Protein AF-A0A497GVW2-F1 (afdb_monomer)

pLDDT: mean 81.11, std 7.53, range [48.97, 92.0]

Sequence (155 aa):
MEIVVDGSKLSQGELIFRETLRFSAQGFREVCSSSASSPEEFLGKFRSCLLERWDDYGAEAGGWTISLTLAEEGPSYTLQVLCDVRGSGVVLGIGPSPTVSLEWLLGPLGFDLYAFEAEGKEKLRWEGELQGVPMTIVLVFPWPLSHCHYHIWPR

Foldseek 3Di:
DEKEWACPPLLVQKIKIKDKDKFALVRVCVQDVVQHPDPVSSVVVVVVVLQVLLVVQQKDKDPWDWDWDADPPHGMIMIMIIIMIHGC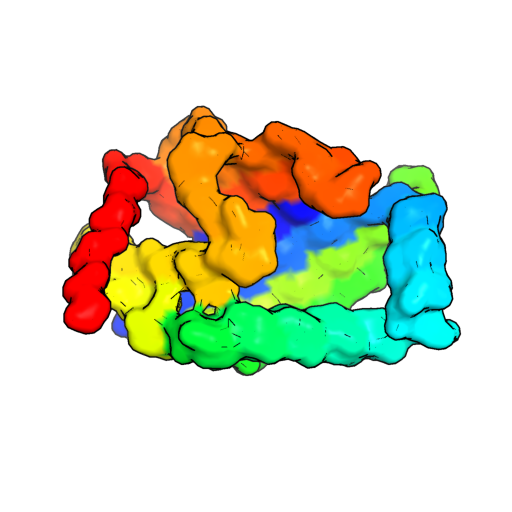SAWVDHDPDTDGHCCSPCVSQVDDQVQWDDPPFFKTWHWDDRPNRTDIYIYGHPDGDPDDDDDDDDD

Structure (mmCIF, N/CA/C/O backbone):
data_AF-A0A497GVW2-F1
#
_entry.id   AF-A0A497GVW2-F1
#
loop_
_atom_site.group_PDB
_atom_site.id
_atom_site.type_symbol
_atom_site.label_atom_id
_atom_site.label_alt_id
_atom_site.label_comp_id
_atom_site.label_asym_id
_atom_site.label_entity_id
_atom_site.label_seq_id
_atom_site.pdbx_PDB_ins_code
_atom_site.Cartn_x
_atom_site.Cartn_y
_atom_site.Cartn_z
_atom_site.occupancy
_atom_site.B_iso_or_equiv
_atom_site.auth_seq_id
_atom_site.auth_comp_id
_atom_site.auth_asym_id
_atom_site.auth_atom_id
_atom_site.pdbx_PDB_model_num
ATOM 1 N N . MET A 1 1 ? -8.034 2.289 2.209 1.00 73.31 1 MET A N 1
ATOM 2 C CA . MET A 1 1 ? -6.565 2.294 2.273 1.00 73.31 1 MET A CA 1
ATOM 3 C C . MET A 1 1 ? -6.033 3.039 1.064 1.00 73.31 1 MET A C 1
ATOM 5 O O . MET A 1 1 ? -6.399 2.725 -0.058 1.00 73.31 1 MET A O 1
ATOM 9 N N . GLU A 1 2 ? -5.211 4.051 1.282 1.00 78.62 2 GLU A N 1
ATOM 10 C CA . GLU A 1 2 ? -4.433 4.707 0.233 1.00 78.62 2 GLU A CA 1
ATOM 11 C C . GLU A 1 2 ? -2.958 4.473 0.543 1.00 78.62 2 GLU A C 1
ATOM 13 O O . GLU A 1 2 ? -2.501 4.760 1.644 1.00 78.62 2 GLU A O 1
ATOM 18 N N . ILE A 1 3 ? -2.233 3.912 -0.410 1.00 79.06 3 ILE A N 1
ATOM 19 C CA . ILE A 1 3 ? -0.816 3.603 -0.323 1.00 79.06 3 ILE A CA 1
ATOM 20 C C . ILE A 1 3 ? -0.105 4.476 -1.341 1.00 79.06 3 ILE A C 1
ATOM 22 O O . ILE A 1 3 ? -0.348 4.395 -2.542 1.00 79.06 3 ILE A O 1
ATOM 26 N N . VAL A 1 4 ? 0.787 5.315 -0.853 1.00 78.81 4 VAL A N 1
ATOM 27 C CA . VAL A 1 4 ? 1.633 6.182 -1.651 1.00 78.81 4 VAL A CA 1
ATOM 28 C C . VAL A 1 4 ? 3.057 5.665 -1.552 1.00 78.81 4 VAL A C 1
ATOM 30 O O . VAL A 1 4 ? 3.662 5.623 -0.483 1.00 78.81 4 VAL A O 1
ATOM 33 N N . VAL A 1 5 ? 3.592 5.274 -2.695 1.00 76.00 5 VAL A N 1
ATOM 34 C CA . VAL A 1 5 ? 4.987 4.907 -2.863 1.00 76.00 5 VAL A CA 1
ATOM 35 C C . VAL A 1 5 ? 5.745 6.157 -3.295 1.00 76.00 5 VAL A C 1
ATOM 37 O O . VAL A 1 5 ? 5.419 6.761 -4.312 1.00 76.00 5 VAL A O 1
ATOM 40 N N . ASP A 1 6 ? 6.760 6.544 -2.532 1.00 74.25 6 ASP A N 1
ATOM 41 C CA . ASP A 1 6 ? 7.697 7.613 -2.861 1.00 74.25 6 ASP A CA 1
ATOM 42 C C . ASP A 1 6 ? 9.051 6.996 -3.240 1.00 74.25 6 ASP A C 1
ATOM 44 O O . ASP A 1 6 ? 9.749 6.384 -2.433 1.00 74.25 6 ASP A O 1
ATOM 48 N N . GLY A 1 7 ? 9.421 7.125 -4.512 1.00 67.81 7 GLY A N 1
ATOM 49 C CA . GLY A 1 7 ? 10.656 6.552 -5.041 1.00 67.81 7 GLY A CA 1
ATOM 50 C C . GLY A 1 7 ? 11.806 7.540 -5.199 1.00 67.81 7 GLY A C 1
ATOM 51 O O . GLY A 1 7 ? 12.734 7.267 -5.959 1.00 67.81 7 GLY A O 1
ATOM 52 N N . SER A 1 8 ? 11.801 8.657 -4.470 1.00 70.19 8 SER A N 1
ATOM 53 C CA . SER A 1 8 ? 12.948 9.579 -4.391 1.00 70.19 8 SER A CA 1
ATOM 54 C C . SER A 1 8 ? 14.260 8.909 -3.941 1.00 70.19 8 SER A C 1
ATOM 56 O O . SER A 1 8 ? 15.339 9.416 -4.252 1.00 70.19 8 SER A O 1
ATOM 58 N N . LYS A 1 9 ? 14.191 7.745 -3.278 1.00 73.25 9 LYS A N 1
ATOM 59 C CA . LYS A 1 9 ? 15.349 6.956 -2.817 1.00 73.25 9 LYS A CA 1
ATOM 60 C C . LYS A 1 9 ? 15.711 5.739 -3.681 1.00 73.25 9 LYS A C 1
ATOM 62 O O . LYS A 1 9 ? 16.649 5.012 -3.355 1.00 73.25 9 LYS A O 1
ATOM 67 N N . LEU A 1 10 ? 15.047 5.531 -4.820 1.00 73.12 10 LEU A N 1
ATOM 68 C CA . LEU A 1 10 ? 15.252 4.326 -5.639 1.00 73.12 10 LEU A CA 1
ATOM 69 C C . LEU A 1 10 ? 16.689 4.128 -6.132 1.00 73.12 10 LEU A C 1
ATOM 71 O O . LEU A 1 10 ? 17.126 2.995 -6.318 1.00 73.12 10 LEU A O 1
ATOM 75 N N . SER A 1 11 ? 17.441 5.213 -6.326 1.00 66.94 11 SER A N 1
ATOM 76 C CA . SER A 1 11 ? 18.858 5.155 -6.710 1.00 66.94 11 SER A CA 1
ATOM 77 C C . SER A 1 11 ? 19.750 4.496 -5.652 1.00 66.94 11 SER A C 1
ATOM 79 O O . SER A 1 11 ? 20.864 4.084 -5.969 1.00 66.94 11 SER A O 1
ATOM 81 N N . GLN A 1 12 ? 19.257 4.376 -4.418 1.00 71.19 12 GLN A N 1
ATOM 82 C CA . GLN A 1 12 ? 19.924 3.744 -3.282 1.00 71.19 12 GLN A CA 1
ATOM 83 C C . GLN A 1 12 ? 19.371 2.339 -2.985 1.00 71.19 12 GLN A C 1
ATOM 85 O O . GLN A 1 12 ? 19.812 1.706 -2.032 1.00 71.19 12 GLN A O 1
ATOM 90 N N . GLY A 1 13 ? 18.430 1.833 -3.796 1.00 75.31 13 GLY A N 1
ATOM 91 C CA . GLY A 1 13 ? 17.751 0.558 -3.535 1.00 75.31 13 GLY A CA 1
ATOM 92 C C . GLY A 1 13 ? 16.731 0.630 -2.395 1.00 75.31 13 GLY A C 1
ATOM 93 O O . GLY A 1 13 ? 16.349 -0.401 -1.846 1.00 75.31 13 GLY A O 1
ATOM 94 N N . GLU A 1 14 ? 16.296 1.839 -2.040 1.00 80.94 14 GLU A N 1
ATOM 95 C CA . GLU A 1 14 ? 15.330 2.099 -0.976 1.00 80.94 14 GLU A CA 1
ATOM 96 C C . GLU A 1 14 ? 14.062 2.751 -1.537 1.00 80.94 14 GLU A C 1
ATOM 98 O O . GLU A 1 14 ? 14.071 3.410 -2.582 1.00 80.94 14 GLU A O 1
ATOM 103 N N . LEU A 1 15 ? 12.961 2.586 -0.810 1.00 85.31 15 LEU A N 1
ATOM 104 C CA . LEU A 1 15 ? 11.655 3.137 -1.133 1.00 85.31 15 LEU A CA 1
ATOM 105 C C . LEU A 1 15 ? 11.081 3.820 0.103 1.00 85.31 15 LEU A C 1
ATOM 107 O O . LEU A 1 15 ? 11.120 3.260 1.195 1.00 85.31 15 LEU A O 1
ATOM 111 N N . ILE A 1 16 ? 10.524 5.015 -0.054 1.00 85.12 16 ILE A N 1
ATOM 112 C CA . ILE A 1 16 ? 9.731 5.628 1.006 1.00 85.12 16 ILE A CA 1
ATOM 113 C C . ILE A 1 16 ? 8.301 5.122 0.828 1.00 85.12 16 ILE A C 1
ATOM 115 O O . ILE A 1 16 ? 7.650 5.371 -0.184 1.00 85.12 16 ILE A O 1
ATOM 119 N N . PHE A 1 17 ? 7.806 4.382 1.808 1.00 85.88 17 PHE A N 1
ATOM 120 C CA . PHE A 1 17 ? 6.442 3.878 1.832 1.00 85.88 17 PHE A CA 1
ATOM 121 C C . PHE A 1 17 ? 5.582 4.775 2.707 1.00 85.88 17 PHE A C 1
ATOM 123 O O . PHE A 1 17 ? 5.935 5.074 3.850 1.00 85.88 17 PHE A O 1
ATOM 130 N N . ARG A 1 18 ? 4.423 5.174 2.190 1.00 86.44 18 ARG A N 1
ATOM 131 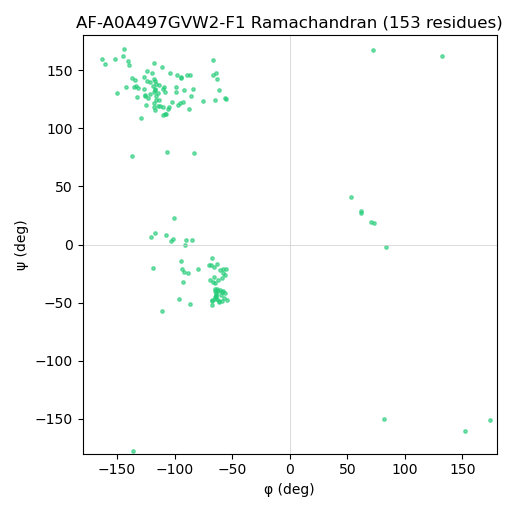C CA . ARG A 1 18 ? 3.394 5.868 2.951 1.00 86.44 18 ARG A CA 1
ATOM 132 C C . ARG A 1 18 ? 2.074 5.131 2.810 1.00 86.44 18 ARG A C 1
ATOM 134 O O . ARG A 1 18 ? 1.588 4.929 1.709 1.00 86.44 18 ARG A O 1
ATOM 141 N N . GLU A 1 19 ? 1.437 4.819 3.922 1.00 85.88 19 GLU A N 1
ATOM 142 C CA . GLU A 1 19 ? 0.095 4.246 3.953 1.00 85.88 19 GLU A CA 1
ATOM 143 C C . GLU A 1 19 ? -0.825 5.153 4.754 1.00 85.88 19 GLU A C 1
ATOM 145 O O . GLU A 1 19 ? -0.445 5.737 5.766 1.00 85.88 19 GLU A O 1
ATOM 150 N N . THR A 1 20 ? -2.046 5.304 4.265 1.00 84.94 20 THR A N 1
ATOM 151 C CA . THR A 1 20 ? -3.118 6.061 4.892 1.00 84.94 20 THR A CA 1
ATOM 152 C C . THR A 1 20 ? -4.358 5.177 4.959 1.00 84.94 20 THR A C 1
ATOM 154 O O . THR A 1 20 ? -5.013 4.884 3.953 1.00 84.94 20 THR A O 1
ATOM 157 N N . LEU A 1 21 ? -4.708 4.749 6.168 1.00 82.31 21 LEU A N 1
ATOM 158 C CA . LEU A 1 21 ? -5.953 4.047 6.457 1.00 82.31 21 LEU A CA 1
ATOM 159 C C . LEU A 1 21 ? -6.962 5.029 7.032 1.00 82.31 21 LEU A C 1
ATOM 161 O O . LEU A 1 21 ? -6.636 5.826 7.907 1.00 82.31 21 LEU A O 1
ATOM 165 N N . ARG A 1 22 ? -8.200 4.957 6.547 1.00 83.81 22 ARG A N 1
ATOM 166 C CA . ARG A 1 22 ? -9.315 5.760 7.048 1.00 83.81 22 ARG A CA 1
ATOM 167 C C . ARG A 1 22 ? -10.378 4.831 7.603 1.00 83.81 22 ARG A C 1
ATOM 169 O O . ARG A 1 22 ? -10.772 3.881 6.931 1.00 83.81 22 ARG A O 1
ATOM 176 N N . PHE A 1 23 ? -10.843 5.137 8.803 1.00 79.56 23 PHE A N 1
ATOM 177 C CA . PHE A 1 23 ? -11.846 4.369 9.527 1.00 79.56 23 PHE A CA 1
ATOM 178 C C . PHE A 1 23 ? -12.992 5.285 9.945 1.00 79.56 23 PHE A C 1
ATOM 180 O O . PHE A 1 23 ? -12.764 6.420 10.362 1.00 79.56 23 PHE A O 1
ATOM 187 N N . SER A 1 24 ? -14.224 4.780 9.933 1.00 82.50 24 SER A N 1
ATOM 188 C CA . SER A 1 24 ? -15.279 5.386 10.751 1.00 82.50 24 SER A CA 1
ATOM 189 C C . SER A 1 24 ? -14.956 5.176 12.236 1.00 82.50 24 SER A C 1
ATOM 191 O O . SER A 1 24 ? -14.220 4.255 12.588 1.00 82.50 24 SER A O 1
ATOM 193 N N . ALA A 1 25 ? -15.517 5.974 13.144 1.00 78.31 25 ALA A N 1
ATOM 194 C CA . ALA A 1 25 ? -15.296 5.760 14.577 1.00 78.31 25 ALA A CA 1
ATOM 195 C C . ALA A 1 25 ? -15.817 4.412 15.066 1.00 78.31 25 ALA A C 1
ATOM 197 O O . ALA A 1 25 ? -15.261 3.850 16.004 1.00 78.31 25 ALA A O 1
ATOM 198 N N . GLN A 1 26 ? -16.873 3.887 14.445 1.00 78.19 26 GLN A N 1
ATOM 199 C CA . GLN A 1 26 ? -17.332 2.536 14.730 1.00 78.19 26 GLN A CA 1
ATOM 200 C C . GLN A 1 26 ? -16.304 1.502 14.260 1.00 78.19 26 GLN A C 1
ATOM 202 O O . GLN A 1 26 ? -15.854 0.711 15.083 1.00 78.19 26 GLN A O 1
ATOM 207 N N . GLY A 1 27 ? -15.864 1.575 13.000 1.00 77.50 27 GLY A N 1
ATOM 208 C CA . GLY A 1 27 ? -14.877 0.640 12.457 1.00 77.50 27 GLY A CA 1
ATOM 209 C C . GLY A 1 27 ? -13.546 0.694 13.209 1.00 77.50 27 GLY A C 1
ATOM 210 O O . GLY A 1 27 ? -12.968 -0.341 13.517 1.00 77.50 27 GLY A O 1
ATOM 211 N N . PHE A 1 28 ? -13.098 1.888 13.609 1.00 77.94 28 PHE A N 1
ATOM 212 C CA . PHE A 1 28 ? -11.905 2.041 14.440 1.00 77.94 28 PHE A CA 1
ATOM 213 C C . PHE A 1 28 ? -12.084 1.399 15.820 1.00 77.94 28 PHE A C 1
ATOM 215 O O . PHE A 1 28 ? -11.201 0.684 16.274 1.00 77.94 28 PHE A O 1
ATOM 222 N N . ARG A 1 29 ? -13.231 1.595 16.488 1.00 74.12 29 ARG A N 1
ATOM 223 C CA . ARG A 1 29 ? -13.499 0.960 17.791 1.00 74.12 29 ARG A CA 1
ATOM 224 C C . ARG A 1 29 ? -13.584 -0.557 17.700 1.00 74.12 29 ARG A C 1
ATOM 226 O O . ARG A 1 29 ? -13.114 -1.223 18.613 1.00 74.12 29 ARG A O 1
ATOM 233 N N . GLU A 1 30 ? -14.170 -1.106 16.645 1.00 76.19 30 GLU A N 1
ATOM 234 C CA . GLU A 1 30 ? -14.251 -2.556 16.424 1.00 76.19 30 GLU A CA 1
ATOM 235 C C . GLU A 1 30 ? -12.855 -3.152 16.207 1.00 76.19 30 GLU A C 1
ATOM 237 O O . GLU A 1 30 ? -12.482 -4.129 16.860 1.00 76.19 30 GLU A O 1
ATOM 242 N N . VAL A 1 31 ? -12.035 -2.498 15.380 1.00 71.12 31 VAL A N 1
ATOM 243 C CA . VAL A 1 31 ? -10.641 -2.893 15.153 1.00 71.12 31 VAL A CA 1
ATOM 244 C C . VAL A 1 31 ? -9.814 -2.746 16.431 1.00 71.12 31 VAL A C 1
ATOM 246 O O . VAL A 1 31 ? -9.118 -3.682 16.808 1.00 71.12 31 VAL A O 1
ATOM 249 N N . CYS A 1 32 ? -9.907 -1.627 17.152 1.00 67.62 32 CYS A N 1
ATOM 250 C CA . CYS A 1 32 ? -9.150 -1.424 18.387 1.00 67.62 32 CYS A CA 1
ATOM 251 C C . CYS A 1 32 ? -9.600 -2.356 19.509 1.00 67.62 32 CYS A C 1
ATOM 253 O O . CYS A 1 32 ? -8.754 -3.003 20.103 1.00 67.62 32 CYS A O 1
ATOM 255 N N . SER A 1 33 ? -10.899 -2.480 19.790 1.00 66.56 33 SER A N 1
ATOM 256 C CA . SER A 1 33 ? -11.391 -3.308 20.906 1.00 66.56 33 SER A CA 1
ATOM 257 C C . SER A 1 33 ? -11.127 -4.803 20.723 1.00 66.56 33 SER A C 1
ATOM 259 O O . SER A 1 33 ? -10.961 -5.516 21.709 1.00 66.56 33 SER A O 1
ATOM 261 N N . SER A 1 34 ? -11.049 -5.278 19.477 1.00 68.25 34 SER A N 1
ATOM 262 C CA . SER A 1 34 ? -10.678 -6.662 19.172 1.00 68.25 34 SER A CA 1
ATOM 263 C C . SER A 1 34 ? -9.170 -6.915 19.239 1.00 68.25 34 SER A C 1
ATOM 265 O O . SER A 1 34 ? -8.756 -8.062 19.403 1.00 68.25 34 SER A O 1
ATOM 267 N N . SER A 1 35 ? -8.343 -5.869 19.134 1.00 64.50 35 SER A N 1
ATOM 268 C CA . SER A 1 35 ? -6.894 -6.013 18.974 1.00 64.50 35 SER A CA 1
ATOM 269 C C . SER A 1 35 ? -6.055 -5.400 20.095 1.00 64.50 35 SER A C 1
ATOM 271 O O . SER A 1 35 ? -4.913 -5.823 20.248 1.00 64.50 35 SER A O 1
ATOM 273 N N . ALA A 1 36 ? -6.556 -4.464 20.908 1.00 73.25 36 ALA A N 1
ATOM 274 C CA . ALA A 1 36 ? -5.766 -3.720 21.895 1.00 73.25 36 ALA A CA 1
ATOM 275 C C . ALA A 1 36 ? -6.606 -3.015 22.982 1.00 73.25 36 ALA A C 1
ATOM 277 O O . ALA A 1 36 ? -7.782 -2.709 22.798 1.00 73.25 36 ALA A O 1
ATOM 278 N N . SER A 1 37 ? -5.967 -2.691 24.111 1.00 75.19 37 SER A N 1
ATOM 279 C CA . SER A 1 37 ? -6.569 -1.939 25.224 1.00 75.19 37 SER A CA 1
ATOM 280 C C . SER A 1 37 ? -6.301 -0.429 25.149 1.00 75.19 37 SER A C 1
ATOM 282 O O . SER A 1 37 ? -6.950 0.342 25.856 1.00 75.19 37 SER A O 1
ATOM 284 N N . SER A 1 38 ? -5.358 0.011 24.306 1.00 77.88 38 SER A N 1
ATOM 285 C CA . SER A 1 38 ? -5.057 1.427 24.055 1.00 77.88 38 SER A CA 1
ATOM 286 C C . SER A 1 38 ? -4.657 1.684 22.592 1.00 77.88 38 SER A C 1
ATOM 288 O O . SER A 1 38 ? -4.268 0.745 21.889 1.00 77.88 38 SER A O 1
ATOM 290 N N . PRO A 1 39 ? -4.712 2.944 22.115 1.00 75.25 39 PRO A N 1
ATOM 291 C CA . PRO A 1 39 ? -4.191 3.313 20.800 1.00 75.25 39 PRO A CA 1
ATOM 292 C C . PRO A 1 39 ? -2.712 2.953 20.617 1.00 75.25 39 PRO A C 1
ATOM 294 O O . PRO A 1 39 ? -2.345 2.432 19.573 1.00 75.25 39 PRO A O 1
ATOM 297 N N . GLU A 1 40 ? -1.857 3.164 21.618 1.00 81.12 40 GLU A N 1
ATOM 298 C CA . GLU A 1 40 ? -0.423 2.846 21.538 1.00 81.12 40 GLU A CA 1
ATOM 299 C C . GLU A 1 40 ? -0.182 1.342 21.377 1.00 81.12 40 GLU A C 1
ATOM 301 O O . GLU A 1 40 ? 0.646 0.927 20.564 1.00 81.12 40 GLU A O 1
ATOM 306 N N . GLU A 1 41 ? -0.931 0.518 22.115 1.00 83.38 41 GLU A N 1
ATOM 307 C CA . GLU A 1 41 ? -0.874 -0.937 21.981 1.00 83.38 41 GLU A CA 1
ATOM 308 C C . GLU A 1 41 ? -1.366 -1.382 20.594 1.00 83.38 41 GLU A C 1
ATOM 310 O O . GLU A 1 41 ? -0.746 -2.246 19.969 1.00 83.38 41 GLU A O 1
ATOM 315 N N . PHE A 1 42 ? -2.426 -0.751 20.075 1.00 83.25 42 PHE A N 1
ATOM 316 C CA . PHE A 1 42 ? -2.905 -0.978 18.712 1.00 83.25 42 PHE A CA 1
ATOM 317 C C . PHE A 1 42 ? -1.820 -0.658 17.675 1.00 83.25 42 PHE A C 1
ATOM 319 O O . PHE A 1 42 ? -1.537 -1.492 16.817 1.00 83.25 42 PHE A O 1
ATOM 326 N N . LEU A 1 43 ? -1.163 0.504 17.777 1.00 83.88 43 LEU A N 1
ATOM 327 C CA . LEU A 1 43 ? -0.088 0.899 16.859 1.00 83.88 43 LEU A CA 1
ATOM 328 C C . LEU A 1 43 ? 1.108 -0.062 16.926 1.00 83.88 43 LEU A C 1
ATOM 330 O O . LEU A 1 43 ? 1.678 -0.412 15.892 1.00 83.88 43 LEU A O 1
ATOM 334 N N . GLY A 1 44 ? 1.469 -0.516 18.130 1.00 84.44 44 GLY A N 1
ATOM 335 C CA . GLY A 1 44 ? 2.523 -1.509 18.331 1.00 84.44 44 GLY A CA 1
ATOM 336 C C . GLY A 1 44 ? 2.203 -2.838 17.647 1.00 84.44 44 GLY A C 1
ATOM 337 O O . GLY A 1 44 ? 3.015 -3.340 16.872 1.00 84.44 44 GLY A O 1
ATOM 338 N N . LYS A 1 45 ? 0.995 -3.373 17.866 1.00 84.50 45 LYS A N 1
ATOM 339 C CA . LYS A 1 45 ? 0.529 -4.617 17.230 1.00 84.50 45 LYS A CA 1
ATOM 340 C C . LYS A 1 45 ? 0.415 -4.487 15.718 1.00 84.50 45 LYS A C 1
ATOM 342 O O . LYS A 1 45 ? 0.866 -5.378 15.004 1.00 84.50 45 LYS A O 1
ATOM 347 N N . PHE A 1 46 ? -0.126 -3.372 15.232 1.00 84.00 46 PHE A N 1
ATOM 348 C CA . PHE A 1 46 ? -0.223 -3.073 13.806 1.00 84.00 46 PHE A CA 1
ATOM 349 C C . PHE A 1 46 ? 1.159 -3.098 13.138 1.00 84.00 46 PHE A C 1
ATOM 351 O O . PHE A 1 46 ? 1.341 -3.756 12.113 1.00 84.00 46 PHE A O 1
ATOM 358 N N . ARG A 1 47 ? 2.156 -2.457 13.763 1.00 86.25 47 ARG A N 1
ATOM 359 C CA . ARG A 1 47 ? 3.545 -2.483 13.292 1.00 86.25 47 ARG A CA 1
ATOM 360 C C . ARG A 1 47 ? 4.121 -3.900 13.280 1.00 86.25 47 ARG A C 1
ATOM 362 O O . ARG A 1 47 ? 4.706 -4.284 12.273 1.00 86.25 47 ARG A O 1
ATOM 369 N N . SER A 1 48 ? 3.968 -4.666 14.361 1.00 86.50 48 SER A N 1
ATOM 370 C CA . SER A 1 48 ? 4.472 -6.047 14.412 1.00 86.50 48 SER A CA 1
ATOM 371 C C . SER A 1 48 ? 3.841 -6.919 13.327 1.00 86.50 48 SER A C 1
ATOM 373 O O . SER A 1 48 ? 4.561 -7.607 12.615 1.00 86.50 48 SER A O 1
ATOM 375 N N . CYS A 1 49 ? 2.527 -6.802 13.111 1.00 83.75 49 CYS A N 1
ATOM 376 C CA . CYS A 1 49 ? 1.827 -7.540 12.058 1.00 83.75 49 CYS A CA 1
ATOM 377 C C . CYS A 1 49 ? 2.282 -7.138 10.646 1.00 83.75 49 CYS A C 1
ATOM 379 O O . CYS A 1 49 ? 2.234 -7.954 9.732 1.00 83.75 49 CYS A O 1
ATOM 381 N N . LEU A 1 50 ? 2.661 -5.875 10.410 1.00 82.56 50 LEU A N 1
ATOM 382 C CA . LEU A 1 50 ? 3.262 -5.470 9.132 1.00 82.56 50 LEU A CA 1
ATOM 383 C C . LEU A 1 50 ? 4.641 -6.105 8.942 1.00 82.56 50 LEU A C 1
ATOM 385 O O . LEU A 1 50 ? 4.895 -6.674 7.889 1.00 82.56 50 LEU A O 1
ATOM 389 N N . LEU A 1 51 ? 5.499 -6.043 9.963 1.00 85.50 51 LEU A N 1
ATOM 390 C CA . LEU A 1 51 ? 6.856 -6.589 9.895 1.00 85.50 51 LEU A CA 1
ATOM 391 C C . LEU A 1 51 ? 6.861 -8.105 9.684 1.00 85.50 51 LEU A C 1
ATOM 393 O O . LEU A 1 51 ? 7.560 -8.578 8.797 1.00 85.50 51 LEU A O 1
ATOM 397 N N . GLU A 1 52 ? 6.048 -8.848 10.438 1.00 85.50 52 GLU A N 1
ATOM 398 C CA . GLU A 1 52 ? 5.911 -10.302 10.270 1.00 85.50 52 GLU A CA 1
ATOM 399 C C . GLU A 1 52 ? 5.469 -10.669 8.847 1.00 85.50 52 GLU A C 1
ATOM 401 O O . GLU A 1 52 ? 5.995 -11.607 8.262 1.00 85.50 52 GLU A O 1
ATOM 406 N N . ARG A 1 53 ? 4.551 -9.893 8.253 1.00 83.31 53 ARG A N 1
ATOM 407 C CA . ARG A 1 53 ? 4.085 -10.117 6.875 1.00 83.31 53 ARG A CA 1
ATOM 408 C C . ARG A 1 53 ? 5.141 -9.813 5.812 1.00 83.31 53 ARG A C 1
ATOM 410 O O . ARG A 1 53 ? 5.077 -10.384 4.729 1.00 83.31 53 ARG A O 1
ATOM 417 N N . TRP A 1 54 ? 6.043 -8.871 6.073 1.00 87.56 54 TRP A N 1
ATOM 418 C CA . TRP A 1 54 ? 7.048 -8.411 5.108 1.00 87.56 54 TRP A CA 1
ATOM 419 C C . TRP A 1 54 ? 8.336 -9.243 5.145 1.00 87.56 54 TRP A C 1
ATOM 421 O O . TRP A 1 54 ? 9.024 -9.331 4.125 1.00 87.56 54 TRP A O 1
ATOM 431 N N . ASP A 1 55 ? 8.626 -9.892 6.277 1.00 85.06 55 ASP A N 1
ATOM 432 C CA . ASP A 1 55 ? 9.810 -10.739 6.473 1.00 85.06 55 ASP A CA 1
ATOM 433 C C . ASP A 1 55 ? 9.863 -11.899 5.464 1.00 85.06 55 ASP A C 1
ATOM 435 O O . ASP A 1 55 ? 10.898 -12.133 4.838 1.00 85.06 55 ASP A O 1
ATOM 439 N N . ASP A 1 56 ? 8.711 -12.522 5.185 1.00 84.25 56 ASP A N 1
ATOM 440 C CA . ASP A 1 56 ? 8.564 -13.604 4.196 1.00 84.25 56 ASP A CA 1
ATOM 441 C C . ASP A 1 56 ? 8.996 -13.203 2.771 1.00 84.25 56 ASP A C 1
ATOM 443 O O . ASP A 1 56 ? 9.327 -14.058 1.947 1.00 84.25 56 ASP A O 1
ATOM 447 N N . TYR A 1 57 ? 9.026 -11.900 2.477 1.00 82.12 57 TYR A N 1
ATOM 448 C CA . TYR A 1 57 ? 9.397 -11.345 1.173 1.00 82.12 57 TYR A CA 1
ATOM 449 C C . TYR A 1 57 ? 10.770 -10.660 1.185 1.00 82.12 57 TYR A C 1
ATOM 451 O O . TYR A 1 57 ? 11.149 -10.001 0.211 1.00 82.12 57 TYR A O 1
ATOM 459 N N . GLY A 1 58 ? 11.529 -10.792 2.280 1.00 85.00 58 GLY A N 1
ATOM 460 C CA . GLY A 1 58 ? 12.835 -10.152 2.444 1.00 85.00 58 GLY A CA 1
ATOM 461 C C . GLY A 1 58 ? 12.761 -8.624 2.407 1.00 85.00 58 GLY A C 1
ATOM 462 O O . GLY A 1 58 ? 13.708 -7.977 1.948 1.00 85.00 58 GLY A O 1
ATOM 463 N N . ALA A 1 59 ? 11.625 -8.054 2.820 1.00 88.75 59 ALA A N 1
ATOM 464 C CA . ALA A 1 59 ? 11.425 -6.620 2.940 1.00 88.75 59 ALA A CA 1
ATOM 465 C C . ALA A 1 59 ? 11.660 -6.185 4.391 1.00 88.75 59 ALA A C 1
ATOM 467 O O . ALA A 1 59 ? 10.982 -6.612 5.322 1.00 88.75 59 ALA A O 1
ATOM 468 N N . GLU A 1 60 ? 12.624 -5.293 4.579 1.00 89.88 60 GLU A N 1
ATOM 469 C CA . GLU A 1 60 ? 12.930 -4.673 5.861 1.00 89.88 60 GLU A CA 1
ATOM 470 C C . GLU A 1 60 ? 12.401 -3.244 5.881 1.00 89.88 60 GLU A C 1
ATOM 472 O O . GLU A 1 60 ? 12.443 -2.543 4.867 1.00 89.88 60 GLU A O 1
ATOM 477 N N . ALA A 1 61 ? 11.984 -2.769 7.055 1.00 89.31 61 ALA A N 1
ATOM 478 C CA . ALA A 1 61 ? 11.513 -1.402 7.201 1.00 89.31 61 ALA A CA 1
ATOM 479 C C . ALA A 1 61 ? 12.063 -0.691 8.443 1.00 89.31 61 ALA A C 1
ATOM 481 O O . ALA A 1 61 ? 12.078 -1.224 9.559 1.00 89.31 61 ALA A O 1
ATOM 482 N N . GLY A 1 62 ? 12.480 0.557 8.244 1.00 88.94 62 GLY A N 1
ATOM 483 C CA . GLY A 1 62 ? 13.073 1.441 9.245 1.00 88.94 62 GLY A CA 1
ATOM 484 C C . GLY A 1 62 ? 12.503 2.859 9.172 1.00 88.94 62 GLY A C 1
ATOM 485 O O . GLY A 1 62 ? 11.590 3.138 8.403 1.00 88.94 62 GLY A O 1
ATOM 486 N N . GLY A 1 63 ? 13.011 3.767 10.012 1.00 88.75 63 GLY A N 1
ATOM 487 C CA . GLY A 1 63 ? 12.621 5.186 9.945 1.00 88.75 63 GLY A CA 1
ATOM 488 C C . GLY A 1 63 ? 11.128 5.459 10.192 1.00 88.75 63 GLY A C 1
ATOM 489 O O . GLY A 1 63 ? 10.581 6.422 9.668 1.00 88.75 63 GLY A O 1
ATOM 490 N N . TRP A 1 64 ? 10.457 4.595 10.957 1.00 89.25 64 TRP A N 1
ATOM 491 C CA . TRP A 1 64 ? 9.007 4.616 11.131 1.00 89.25 64 TRP A CA 1
ATOM 492 C C . TRP A 1 64 ? 8.484 5.910 11.756 1.00 89.25 64 TRP A C 1
ATOM 494 O O . TRP A 1 64 ? 8.925 6.333 12.824 1.00 89.25 64 TRP A O 1
ATOM 504 N N . THR A 1 65 ? 7.438 6.450 11.145 1.00 90.88 65 THR A N 1
ATOM 505 C CA . THR A 1 65 ? 6.519 7.419 11.733 1.00 90.88 65 THR A CA 1
ATOM 506 C C . THR A 1 65 ? 5.111 6.858 11.601 1.00 90.88 65 THR A C 1
ATOM 508 O O . THR A 1 65 ? 4.649 6.587 10.496 1.00 90.88 65 THR A O 1
ATOM 511 N N . ILE A 1 66 ? 4.429 6.662 12.728 1.00 88.25 66 ILE A N 1
ATOM 512 C CA . ILE A 1 66 ? 3.038 6.208 12.761 1.00 88.25 66 ILE A CA 1
ATOM 513 C C . ILE A 1 66 ? 2.240 7.248 13.536 1.00 88.25 66 ILE A C 1
ATOM 515 O O . ILE A 1 66 ? 2.608 7.604 14.654 1.00 88.25 66 ILE A O 1
ATOM 519 N N . SER A 1 67 ? 1.167 7.752 12.937 1.00 87.81 67 SER A N 1
ATOM 520 C CA . SER A 1 67 ? 0.313 8.768 13.546 1.00 87.81 67 SER A CA 1
ATOM 521 C C . SER A 1 67 ? -1.155 8.410 13.382 1.00 87.81 67 SER A C 1
ATOM 523 O O . SER A 1 67 ? -1.568 7.886 12.350 1.00 87.81 67 SER A O 1
ATOM 525 N N . LEU A 1 68 ? -1.937 8.687 14.420 1.00 86.50 68 LEU A N 1
ATOM 526 C CA . LEU A 1 68 ? -3.381 8.518 14.425 1.00 86.50 68 LEU A CA 1
ATOM 527 C C . LEU A 1 68 ? -4.015 9.889 14.637 1.00 86.50 68 LEU A C 1
ATOM 529 O O . LEU A 1 68 ? -3.798 10.519 15.673 1.00 86.50 68 LEU A O 1
ATOM 533 N N . THR A 1 69 ? -4.798 10.347 13.669 1.00 87.12 69 THR A N 1
ATOM 534 C CA . THR A 1 69 ? -5.499 11.630 13.730 1.00 87.12 69 THR A CA 1
ATOM 535 C C . THR A 1 69 ? -7.005 11.417 13.686 1.00 87.12 69 THR A C 1
ATOM 537 O O . THR A 1 69 ? -7.509 10.527 13.001 1.00 87.12 69 THR A O 1
ATOM 540 N N . LEU A 1 70 ? -7.739 12.228 14.445 1.00 82.69 70 LEU A N 1
ATOM 541 C CA . LEU A 1 70 ? -9.188 12.333 14.311 1.00 82.69 70 LEU A CA 1
ATOM 542 C C . LEU A 1 70 ? -9.479 13.335 13.189 1.00 82.69 70 LEU A C 1
ATOM 544 O O . LEU A 1 70 ? -8.856 14.396 13.149 1.00 82.69 70 LEU A O 1
ATOM 548 N N . ALA A 1 71 ? -10.388 13.003 12.278 1.00 75.06 71 ALA A N 1
ATOM 549 C CA . ALA A 1 71 ? -10.803 13.935 11.241 1.00 75.06 71 ALA A CA 1
ATOM 550 C C . ALA A 1 71 ? -11.507 15.156 11.847 1.00 75.06 71 ALA A C 1
ATOM 552 O O . ALA A 1 71 ? -12.208 15.048 12.854 1.00 75.06 71 ALA A O 1
ATOM 553 N N . GLU A 1 72 ? -11.339 16.309 11.201 1.00 67.00 72 GLU A N 1
ATOM 554 C CA . GLU A 1 72 ? -12.011 17.553 11.593 1.00 67.00 72 GLU A CA 1
ATOM 555 C C . GLU A 1 72 ? -13.531 17.467 11.379 1.00 67.00 72 GLU A C 1
ATOM 557 O O . GLU A 1 72 ? -14.307 18.021 12.157 1.00 67.00 72 GLU A O 1
ATOM 562 N N . GLU A 1 73 ? -13.962 16.718 10.358 1.00 64.69 73 GLU A N 1
ATOM 563 C CA . GLU A 1 73 ? -15.367 16.500 10.022 1.00 64.69 73 GLU A CA 1
ATOM 564 C C . GLU A 1 73 ? -15.812 15.071 10.359 1.00 64.69 73 GLU A C 1
ATOM 566 O O . GLU A 1 73 ? -15.412 14.086 9.731 1.00 64.69 73 GLU A O 1
ATOM 571 N N . GLY A 1 74 ? -16.698 14.969 11.351 1.00 62.38 74 GLY A N 1
ATOM 572 C CA . GLY A 1 74 ? -17.286 13.706 11.789 1.00 62.38 74 GLY A CA 1
ATOM 573 C C . GLY A 1 74 ? -16.314 12.794 12.553 1.00 62.38 74 GLY A C 1
ATOM 574 O O . GLY A 1 74 ? -15.105 13.012 12.586 1.00 62.38 74 GLY A O 1
ATOM 575 N N . PRO A 1 75 ? -16.824 11.739 13.210 1.00 76.88 75 PRO A N 1
ATOM 576 C CA . PRO A 1 75 ? -15.999 10.862 14.023 1.00 76.88 75 PRO A CA 1
ATOM 577 C C . PRO A 1 75 ? -15.336 9.828 13.103 1.00 76.88 75 PRO A C 1
ATOM 579 O O . PRO A 1 75 ? -15.809 8.700 12.982 1.00 76.88 75 PRO A O 1
ATOM 582 N N . SER A 1 76 ? -14.278 10.217 12.397 1.00 81.88 76 SER A N 1
ATOM 583 C CA . SER A 1 76 ? -13.448 9.299 11.609 1.00 81.88 76 SER A CA 1
ATOM 584 C C . SER A 1 76 ? -11.988 9.394 12.036 1.00 81.88 76 SER A C 1
ATOM 586 O O . SER A 1 76 ? -11.537 10.431 12.516 1.00 81.88 76 SER A O 1
ATOM 588 N N . TYR A 1 77 ? -11.265 8.286 11.919 1.00 83.19 77 TYR A N 1
ATOM 589 C CA . TYR A 1 77 ? -9.860 8.183 12.292 1.00 83.19 77 TYR A CA 1
ATOM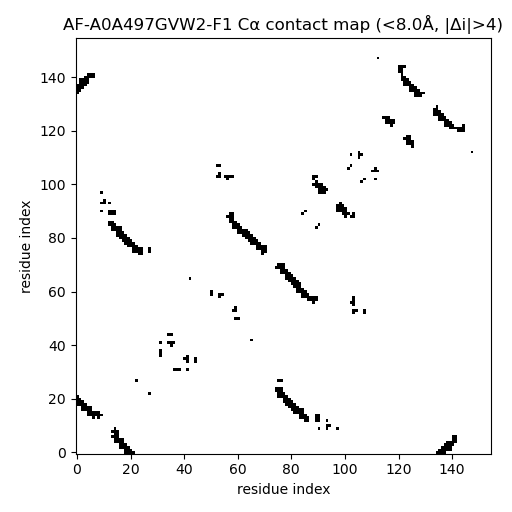 590 C C . TYR A 1 77 ? -9.022 7.955 11.044 1.00 83.19 77 TYR A C 1
ATOM 592 O O . TYR A 1 77 ? -9.378 7.137 10.194 1.00 83.19 77 TYR A O 1
ATOM 600 N N . THR A 1 78 ? -7.895 8.649 10.954 1.00 86.38 78 THR A N 1
ATOM 601 C CA . THR A 1 78 ? -6.878 8.416 9.935 1.00 86.38 78 THR A CA 1
ATOM 602 C C . THR A 1 78 ? -5.626 7.877 10.607 1.00 86.38 78 THR A C 1
ATOM 604 O O . THR A 1 78 ? -5.042 8.542 11.458 1.00 86.38 78 THR A O 1
ATOM 607 N N . LEU A 1 79 ? -5.219 6.668 10.230 1.00 86.19 79 LEU A N 1
ATOM 608 C CA . LEU A 1 79 ? -3.913 6.119 10.567 1.00 86.19 79 LEU A CA 1
ATOM 609 C C . LEU A 1 79 ? -2.980 6.389 9.392 1.00 86.19 79 LEU A C 1
ATOM 611 O O . LEU A 1 79 ? -3.253 5.945 8.277 1.00 86.19 79 LEU A O 1
ATOM 615 N N . GLN A 1 80 ? -1.887 7.096 9.645 1.00 88.38 80 GLN A N 1
ATOM 616 C CA . GLN A 1 80 ? -0.836 7.315 8.667 1.00 88.38 80 GLN A CA 1
ATOM 617 C C . GLN A 1 80 ? 0.447 6.628 9.114 1.00 88.38 80 GLN A C 1
ATOM 619 O O . GLN A 1 80 ? 0.909 6.815 10.240 1.00 88.38 80 GLN A O 1
ATOM 624 N N . VAL A 1 81 ? 1.027 5.867 8.197 1.00 88.56 81 VAL A N 1
ATOM 625 C CA . VAL A 1 81 ? 2.302 5.175 8.344 1.00 88.56 81 VAL A CA 1
ATOM 626 C C . VAL A 1 81 ? 3.245 5.749 7.303 1.00 88.56 81 VAL A C 1
ATOM 628 O O . VAL A 1 81 ? 2.875 5.897 6.141 1.00 88.56 81 VAL A O 1
ATOM 631 N N . LEU A 1 82 ? 4.455 6.081 7.721 1.00 89.56 82 LEU A N 1
ATOM 632 C CA . LEU A 1 82 ? 5.558 6.466 6.857 1.00 89.56 82 LEU A CA 1
ATOM 633 C C . LEU A 1 82 ? 6.789 5.686 7.306 1.00 89.56 82 LEU A C 1
ATOM 635 O O . LEU A 1 82 ? 7.134 5.721 8.488 1.00 89.56 82 LEU A O 1
ATOM 639 N N . CYS A 1 83 ? 7.446 4.985 6.395 1.00 89.44 83 CYS A N 1
ATOM 640 C CA . CYS A 1 83 ? 8.693 4.291 6.691 1.00 89.44 83 CYS A CA 1
ATOM 641 C C . CYS A 1 83 ? 9.576 4.168 5.453 1.00 89.44 83 CYS A C 1
ATOM 643 O O . CYS A 1 83 ? 9.115 4.275 4.316 1.00 89.44 83 CYS A O 1
ATOM 645 N N . ASP A 1 84 ? 10.859 3.941 5.701 1.00 88.75 84 ASP A N 1
ATOM 646 C CA . ASP A 1 84 ? 11.808 3.531 4.678 1.00 88.75 84 ASP A CA 1
ATOM 647 C C . ASP A 1 84 ? 11.734 2.011 4.545 1.00 88.75 84 ASP A C 1
ATOM 649 O O . ASP A 1 84 ? 11.861 1.306 5.547 1.00 88.75 84 ASP A O 1
ATOM 653 N N . VAL A 1 85 ? 11.545 1.510 3.327 1.00 88.06 85 VAL A N 1
ATOM 654 C CA . VAL A 1 85 ? 11.471 0.082 3.005 1.00 88.06 85 VAL A CA 1
ATOM 655 C C . VAL A 1 85 ? 12.619 -0.281 2.068 1.00 88.06 85 VAL A C 1
ATOM 657 O O . VAL A 1 85 ? 12.901 0.427 1.098 1.00 88.06 85 VAL A O 1
ATOM 660 N N . ARG A 1 86 ? 13.298 -1.389 2.362 1.00 88.31 86 ARG A N 1
ATOM 661 C CA . ARG A 1 86 ? 14.464 -1.880 1.617 1.00 88.31 86 ARG A CA 1
ATOM 662 C C . ARG A 1 86 ? 14.475 -3.402 1.554 1.00 88.31 86 ARG A C 1
ATOM 664 O O . ARG A 1 86 ? 13.756 -4.061 2.296 1.00 88.31 86 ARG A O 1
ATOM 671 N N . GLY A 1 87 ? 15.333 -3.953 0.704 1.00 83.50 87 GLY A N 1
ATOM 672 C CA . GLY A 1 87 ? 15.537 -5.396 0.591 1.00 83.50 87 GLY A CA 1
ATOM 673 C C . GLY A 1 87 ? 15.517 -5.875 -0.853 1.00 83.50 87 GLY A C 1
ATOM 674 O O . GLY A 1 87 ? 15.035 -5.181 -1.752 1.00 83.50 87 GLY A O 1
ATOM 675 N N . SER A 1 88 ? 16.042 -7.079 -1.085 1.00 73.75 88 SER A N 1
ATOM 676 C CA . SER A 1 88 ? 16.130 -7.665 -2.430 1.00 73.75 88 SER A CA 1
ATOM 677 C C . SER A 1 88 ? 14.763 -7.965 -3.050 1.00 73.75 88 SER A C 1
ATOM 679 O O . SER A 1 88 ? 14.675 -8.104 -4.265 1.00 73.75 88 SER A O 1
ATOM 681 N N . GLY A 1 89 ? 13.705 -8.049 -2.235 1.00 76.81 89 GLY A N 1
ATOM 682 C CA . GLY A 1 89 ? 12.319 -8.209 -2.680 1.00 76.81 89 GLY A CA 1
ATOM 683 C C . GLY A 1 89 ? 11.562 -6.898 -2.911 1.00 76.81 89 GLY A C 1
ATOM 684 O O . GLY A 1 89 ? 10.371 -6.950 -3.194 1.00 76.81 89 GLY A O 1
ATOM 685 N N . VAL A 1 90 ? 12.209 -5.730 -2.782 1.00 82.31 90 VAL A N 1
ATOM 686 C CA . VAL A 1 90 ? 11.546 -4.409 -2.834 1.00 82.31 90 VAL A CA 1
ATOM 687 C C . VAL A 1 90 ? 11.931 -3.644 -4.099 1.00 82.31 90 VAL A C 1
ATOM 689 O O . VAL A 1 90 ? 11.064 -3.297 -4.902 1.00 82.31 90 VAL A O 1
ATOM 692 N N . VAL A 1 91 ? 13.229 -3.415 -4.319 1.00 83.38 91 VAL A N 1
ATOM 693 C CA . VAL A 1 91 ? 13.756 -2.767 -5.531 1.00 83.38 91 VAL A CA 1
ATOM 694 C C . VAL A 1 91 ? 14.496 -3.813 -6.358 1.00 83.38 91 VAL A C 1
ATOM 696 O O . VAL A 1 91 ? 15.548 -4.300 -5.956 1.00 83.38 91 VAL A O 1
ATOM 699 N N . LEU A 1 92 ? 13.942 -4.157 -7.521 1.00 80.12 92 LEU A N 1
ATOM 700 C CA . LEU A 1 92 ? 14.465 -5.217 -8.392 1.00 80.12 92 LEU A CA 1
ATOM 701 C C . LEU A 1 92 ? 15.446 -4.692 -9.445 1.00 80.12 92 LEU A C 1
ATOM 703 O O . LEU A 1 92 ? 16.274 -5.440 -9.961 1.00 80.12 92 LEU A O 1
ATOM 707 N N . GLY A 1 93 ? 15.353 -3.405 -9.782 1.00 78.12 93 GLY A N 1
ATOM 708 C CA . GLY A 1 93 ? 16.204 -2.780 -10.787 1.00 78.12 93 GLY A CA 1
ATOM 709 C C . GLY A 1 93 ? 16.440 -1.308 -10.493 1.00 78.12 93 GLY A C 1
ATOM 710 O O . GLY A 1 93 ? 15.492 -0.554 -10.273 1.00 78.12 93 GLY A O 1
ATOM 711 N N . ILE A 1 94 ? 17.709 -0.903 -10.534 1.00 73.81 94 ILE A N 1
ATOM 712 C CA . ILE A 1 94 ? 18.158 0.484 -10.382 1.00 73.81 94 ILE A CA 1
ATOM 713 C C . ILE A 1 94 ? 18.629 0.975 -11.755 1.00 73.81 94 ILE A C 1
ATOM 715 O O . ILE A 1 94 ? 19.391 0.285 -12.431 1.00 73.81 94 ILE A O 1
ATOM 719 N N . GLY A 1 95 ? 18.179 2.155 -12.193 1.00 72.69 95 GLY A N 1
ATOM 720 C CA . GLY A 1 95 ? 18.580 2.714 -13.486 1.00 72.69 95 GLY A CA 1
ATOM 721 C C . GLY A 1 95 ? 17.538 3.649 -14.110 1.00 72.69 95 GLY A C 1
ATOM 722 O O . GLY A 1 95 ? 16.666 4.146 -13.401 1.00 72.69 95 GLY A O 1
ATOM 723 N N . PRO A 1 96 ? 17.600 3.891 -15.435 1.00 71.19 96 PRO A N 1
ATOM 724 C CA . PRO A 1 96 ? 16.687 4.805 -16.137 1.00 71.19 96 PRO A CA 1
ATOM 725 C C . PRO A 1 96 ? 15.234 4.305 -16.187 1.00 71.19 96 PRO A C 1
ATOM 727 O O . PRO A 1 96 ? 14.332 5.047 -16.567 1.00 71.19 96 PRO A O 1
ATOM 730 N N . SER A 1 97 ? 14.999 3.044 -15.828 1.00 75.06 97 SER A N 1
ATOM 731 C CA . SER A 1 97 ? 13.675 2.431 -15.724 1.00 75.06 97 SER A CA 1
ATOM 732 C C . SER A 1 97 ? 13.637 1.594 -14.445 1.00 75.06 97 SER A C 1
ATOM 734 O O . SER A 1 97 ? 13.831 0.378 -14.504 1.00 75.06 97 SER A O 1
ATOM 736 N N . PRO A 1 98 ? 13.507 2.241 -13.273 1.00 79.12 98 PRO A N 1
ATOM 737 C CA . PRO A 1 98 ? 13.526 1.531 -12.008 1.00 79.12 98 PRO A CA 1
ATOM 738 C C . PRO A 1 98 ? 12.338 0.574 -11.923 1.00 79.12 98 PRO A C 1
ATOM 740 O O . PRO A 1 98 ? 11.241 0.879 -12.390 1.00 79.12 98 PRO A O 1
ATOM 743 N N . THR A 1 99 ? 12.572 -0.590 -11.327 1.00 82.62 99 THR A N 1
ATOM 744 C CA . THR A 1 99 ? 11.538 -1.611 -11.130 1.00 82.62 99 THR A CA 1
ATOM 745 C C . THR A 1 99 ? 11.410 -1.902 -9.647 1.00 82.62 99 THR A C 1
ATOM 747 O O . THR A 1 99 ? 12.408 -2.162 -8.971 1.00 82.62 99 THR A O 1
ATOM 750 N N . VAL A 1 100 ? 10.177 -1.865 -9.153 1.00 85.06 100 VAL A N 1
ATOM 751 C CA . VAL A 1 100 ? 9.828 -2.193 -7.772 1.00 85.06 100 VAL A CA 1
ATOM 752 C C . VAL A 1 100 ? 8.907 -3.400 -7.768 1.00 85.06 100 VAL A C 1
ATOM 754 O O . VAL A 1 100 ? 8.034 -3.515 -8.629 1.00 85.06 100 VAL A O 1
ATOM 757 N N . SER A 1 101 ? 9.097 -4.291 -6.805 1.00 86.94 101 SER A N 1
ATOM 758 C CA . SER A 1 101 ? 8.100 -5.306 -6.488 1.00 86.94 101 SER A CA 1
ATOM 759 C C . SER A 1 101 ? 7.144 -4.737 -5.448 1.00 86.94 101 SER A C 1
ATOM 761 O O . SER A 1 101 ? 7.544 -3.951 -4.590 1.00 86.94 101 SER A O 1
ATOM 763 N N . LEU A 1 102 ? 5.876 -5.130 -5.532 1.00 86.25 102 LEU A N 1
ATOM 764 C CA . LEU A 1 102 ? 4.860 -4.863 -4.514 1.00 86.25 102 LEU A CA 1
ATOM 765 C C . LEU A 1 102 ? 4.328 -6.159 -3.898 1.00 86.25 102 LEU A C 1
ATOM 767 O O . LEU A 1 102 ? 3.348 -6.128 -3.161 1.00 86.25 102 LEU A O 1
ATOM 771 N N . GLU A 1 103 ? 4.964 -7.298 -4.179 1.00 85.06 103 GLU A N 1
ATOM 772 C CA . GLU A 1 103 ? 4.545 -8.597 -3.648 1.00 85.06 103 GLU A CA 1
ATOM 773 C C . GLU A 1 103 ? 4.658 -8.638 -2.119 1.00 85.06 103 GLU A C 1
ATOM 775 O O . GLU A 1 103 ? 3.732 -9.088 -1.454 1.00 85.06 103 GLU A O 1
ATOM 780 N N . TRP A 1 104 ? 5.710 -8.027 -1.562 1.00 85.31 104 TRP A N 1
ATOM 781 C CA . TRP A 1 104 ? 5.883 -7.844 -0.116 1.00 85.31 104 TRP A CA 1
ATOM 782 C C . TRP A 1 104 ? 4.714 -7.105 0.548 1.00 85.31 104 TRP A C 1
ATOM 784 O O . TRP A 1 104 ? 4.438 -7.304 1.725 1.00 85.31 104 TRP A O 1
ATOM 794 N N . LEU A 1 105 ? 4.001 -6.269 -0.206 1.00 85.62 105 LEU A N 1
ATOM 795 C CA . LEU A 1 105 ? 2.880 -5.478 0.284 1.00 85.62 105 LEU A CA 1
ATOM 796 C C . LEU A 1 105 ? 1.525 -6.147 0.009 1.00 85.62 105 LEU A C 1
ATOM 798 O O . LEU A 1 105 ? 0.666 -6.196 0.889 1.00 85.62 105 LEU A O 1
ATOM 802 N N . LEU A 1 106 ? 1.321 -6.624 -1.220 1.00 85.94 106 LEU A N 1
ATOM 803 C CA . LEU A 1 106 ? 0.032 -7.109 -1.720 1.00 85.94 106 LEU A CA 1
ATOM 804 C C . LEU A 1 106 ? -0.156 -8.616 -1.533 1.00 85.94 106 LEU A C 1
ATOM 806 O O . LEU A 1 106 ? -1.275 -9.054 -1.259 1.00 85.94 106 LEU A O 1
ATOM 810 N N . GLY A 1 107 ? 0.924 -9.395 -1.604 1.00 84.50 107 GLY A N 1
ATOM 811 C CA . GLY A 1 107 ? 0.915 -10.845 -1.413 1.00 84.50 107 GLY A CA 1
ATOM 812 C C . GLY A 1 107 ? 0.289 -11.265 -0.079 1.00 84.50 107 GLY A C 1
ATOM 813 O O . GLY A 1 107 ? -0.639 -12.077 -0.089 1.00 84.50 107 GLY A O 1
ATOM 814 N N . PRO A 1 108 ? 0.665 -10.655 1.066 1.00 81.44 108 PRO A N 1
ATOM 815 C CA . PRO A 1 108 ? 0.034 -10.942 2.358 1.00 81.44 108 PRO A CA 1
ATOM 816 C C . PRO A 1 108 ? -1.467 -10.636 2.429 1.00 81.44 108 PRO A C 1
ATOM 818 O O . PRO A 1 108 ? -2.164 -11.156 3.298 1.00 81.44 108 PRO A O 1
ATOM 821 N N . LEU A 1 109 ? -1.969 -9.763 1.555 1.00 79.88 109 LEU A N 1
ATOM 822 C CA . LEU A 1 109 ? -3.390 -9.427 1.461 1.00 79.88 109 LEU A CA 1
ATOM 823 C C . LEU A 1 109 ? -4.135 -10.324 0.458 1.00 79.88 109 LEU A C 1
ATOM 825 O O . LEU A 1 109 ? -5.342 -10.169 0.285 1.00 79.88 109 LEU A O 1
ATOM 829 N N . GLY A 1 110 ? -3.434 -11.257 -0.195 1.00 82.88 110 GLY A N 1
ATOM 830 C CA . GLY A 1 110 ? -3.981 -12.097 -1.258 1.00 82.88 110 GLY A CA 1
ATOM 831 C C . GLY A 1 110 ? -4.263 -11.322 -2.543 1.00 82.88 110 GLY A C 1
ATOM 832 O O . GLY A 1 110 ? -5.056 -11.781 -3.366 1.00 82.88 110 GLY A O 1
ATOM 833 N N . PHE A 1 111 ? -3.651 -10.146 -2.704 1.00 82.25 111 PHE A N 1
ATOM 834 C CA . PHE A 1 111 ? -3.826 -9.320 -3.885 1.00 82.25 111 PHE A CA 1
ATOM 835 C C . PHE A 1 111 ? -2.700 -9.505 -4.882 1.00 82.25 111 PHE A C 1
ATOM 837 O O . PHE A 1 111 ? -1.524 -9.638 -4.554 1.00 82.25 111 PHE A O 1
ATOM 844 N N . ASP A 1 112 ? -3.115 -9.397 -6.129 1.00 79.62 112 ASP A N 1
ATOM 845 C CA . ASP A 1 112 ? -2.276 -9.291 -7.297 1.00 79.62 112 ASP A CA 1
ATOM 846 C C . ASP A 1 112 ? -2.592 -7.955 -7.978 1.00 79.62 112 ASP A C 1
ATOM 848 O O . ASP A 1 112 ? -3.734 -7.489 -7.941 1.00 79.62 112 ASP A O 1
ATOM 852 N N . LEU A 1 113 ? -1.594 -7.335 -8.606 1.00 81.44 113 LEU A N 1
ATOM 853 C CA . LEU A 1 113 ? -1.750 -6.073 -9.324 1.00 81.44 113 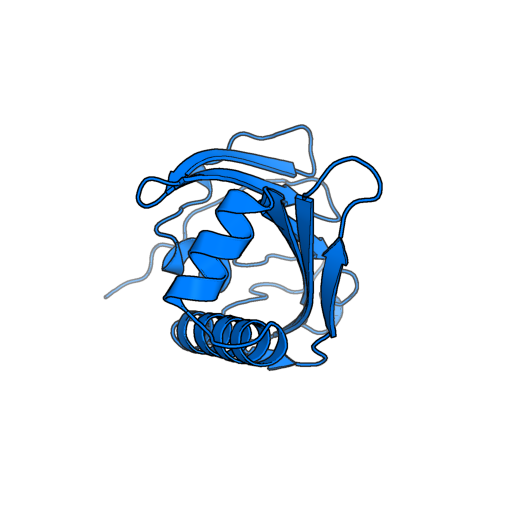LEU A CA 1
ATOM 854 C C . LEU A 1 113 ? -2.798 -6.149 -10.443 1.00 81.44 113 LEU A C 1
ATOM 856 O O . LEU A 1 113 ? -3.391 -5.125 -10.763 1.00 81.44 113 LEU A O 1
ATOM 860 N N . TYR A 1 114 ? -3.092 -7.332 -10.992 1.00 80.38 114 TYR A N 1
ATOM 861 C CA . TYR A 1 114 ? -4.167 -7.503 -11.984 1.00 80.38 114 TYR A CA 1
ATOM 862 C C . TYR A 1 114 ? -5.579 -7.315 -11.437 1.00 80.38 114 TYR A C 1
ATOM 864 O O . TYR A 1 114 ? -6.509 -7.108 -12.214 1.00 80.38 114 TYR A O 1
ATOM 872 N N . ALA A 1 115 ? -5.757 -7.373 -10.117 1.00 84.00 115 ALA A N 1
ATOM 873 C CA . ALA A 1 115 ? -7.032 -7.016 -9.515 1.00 84.00 115 ALA A CA 1
ATOM 874 C C . ALA A 1 115 ? -7.300 -5.503 -9.613 1.00 84.00 115 ALA A C 1
ATOM 876 O O . ALA A 1 115 ? -8.441 -5.079 -9.451 1.00 84.00 115 ALA A O 1
ATOM 877 N N . PHE A 1 116 ? -6.271 -4.687 -9.862 1.00 89.88 116 PHE A N 1
ATOM 878 C CA . PHE A 1 116 ? -6.372 -3.236 -9.848 1.00 89.88 116 PHE A CA 1
ATOM 879 C C . PHE A 1 116 ? -6.640 -2.664 -11.241 1.00 89.88 116 PHE A C 1
ATOM 881 O O . PHE A 1 116 ? -6.064 -3.082 -12.245 1.00 89.88 116 PHE A O 1
ATOM 888 N N . GLU A 1 117 ? -7.454 -1.619 -11.279 1.00 91.31 117 GLU A N 1
ATOM 889 C CA . GLU A 1 117 ? -7.700 -0.798 -12.456 1.00 91.31 117 GLU A CA 1
ATOM 890 C C . GLU A 1 117 ? -6.781 0.428 -12.457 1.00 91.31 117 GLU A C 1
ATOM 892 O O . GLU A 1 117 ? -6.492 1.017 -11.414 1.00 91.31 117 GLU A O 1
ATOM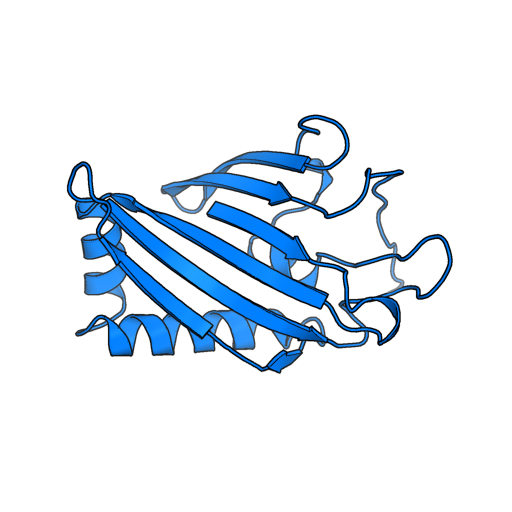 897 N N . ALA A 1 118 ? -6.316 0.847 -13.634 1.00 90.50 118 ALA A N 1
ATOM 898 C CA . ALA A 1 118 ? -5.509 2.056 -13.754 1.00 90.50 118 ALA A CA 1
ATOM 899 C C . ALA A 1 118 ? -6.375 3.321 -13.622 1.00 90.50 118 ALA A C 1
ATOM 901 O O . ALA A 1 118 ? -7.292 3.545 -14.412 1.00 90.50 118 ALA A O 1
ATOM 902 N N . GLU A 1 119 ? -6.030 4.193 -12.674 1.00 90.25 119 GLU A N 1
ATOM 903 C CA . GLU A 1 119 ? -6.660 5.503 -12.478 1.00 90.25 119 GLU A CA 1
ATOM 904 C C . GLU A 1 119 ? -5.699 6.606 -12.959 1.00 90.25 119 GLU A C 1
ATOM 906 O O . GLU A 1 119 ? -4.971 7.247 -12.198 1.00 90.25 119 GLU A O 1
ATOM 911 N N . GLY A 1 120 ? -5.652 6.808 -14.277 1.00 88.62 120 GLY A N 1
ATOM 912 C CA . GLY A 1 120 ? -4.660 7.676 -14.914 1.00 88.62 120 GLY A CA 1
ATOM 913 C C . GLY A 1 120 ? -3.321 6.964 -15.124 1.00 88.62 120 GLY A C 1
ATOM 914 O O . GLY A 1 120 ? -3.284 5.763 -15.370 1.00 88.62 120 GLY A O 1
ATOM 915 N N . LYS A 1 121 ? -2.210 7.712 -15.099 1.00 89.19 121 LYS A N 1
ATOM 916 C CA . LYS A 1 121 ? -0.873 7.156 -15.385 1.00 89.19 121 LYS A CA 1
ATOM 917 C C . LYS A 1 121 ? -0.107 6.713 -14.145 1.00 89.19 121 LYS A C 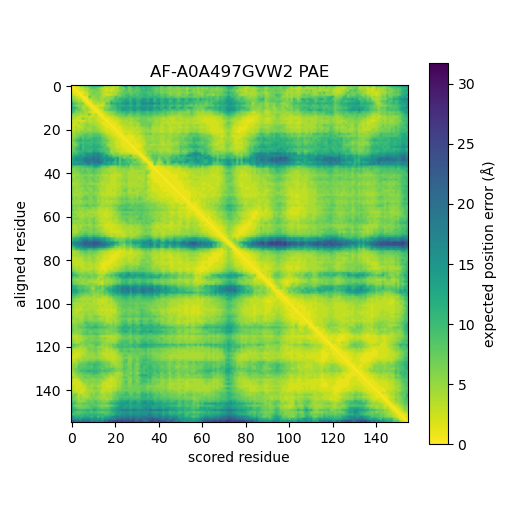1
ATOM 919 O O . LYS A 1 121 ? 0.823 5.940 -14.275 1.00 89.19 121 LYS A O 1
ATOM 924 N N . GLU A 1 122 ? -0.459 7.216 -12.971 1.00 89.81 122 GLU A N 1
ATOM 925 C CA . GLU A 1 122 ? 0.374 7.118 -11.763 1.00 89.81 122 GLU A CA 1
ATOM 926 C C . GLU A 1 122 ? -0.347 6.392 -10.627 1.00 89.81 122 GLU A C 1
ATOM 928 O O . GLU A 1 122 ? 0.150 6.359 -9.504 1.00 89.81 122 GLU A O 1
ATOM 933 N N . LYS A 1 123 ? -1.539 5.841 -10.890 1.00 91.06 123 LYS A N 1
ATOM 934 C CA . LYS A 1 123 ? -2.360 5.211 -9.861 1.00 91.06 123 LYS A CA 1
ATOM 935 C C . LYS A 1 123 ? -2.972 3.901 -10.322 1.00 91.06 123 LYS A C 1
ATOM 937 O O . LYS A 1 123 ? -3.422 3.783 -11.461 1.00 91.06 123 LYS A O 1
ATOM 942 N N . LEU A 1 124 ? -3.041 2.963 -9.388 1.00 90.81 124 LEU A N 1
AT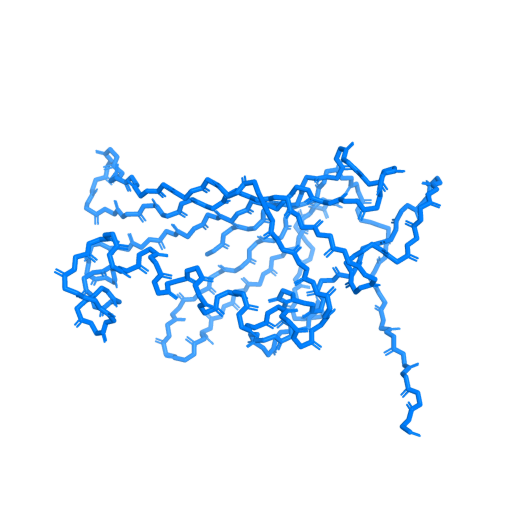OM 943 C CA . LEU A 1 124 ? -3.814 1.733 -9.493 1.00 90.81 124 LEU A CA 1
ATOM 944 C C . LEU A 1 124 ? -4.860 1.726 -8.380 1.00 90.81 124 LEU A C 1
ATOM 946 O O . LEU A 1 124 ? -4.550 2.074 -7.242 1.00 90.81 124 LEU A O 1
ATOM 950 N N . ARG A 1 125 ? -6.089 1.333 -8.690 1.00 92.00 125 ARG A N 1
ATOM 951 C CA . ARG A 1 125 ? -7.211 1.312 -7.756 1.00 92.00 125 ARG A CA 1
ATOM 952 C C . ARG A 1 125 ? -7.854 -0.064 -7.733 1.00 92.00 125 ARG A C 1
ATOM 954 O O . ARG A 1 125 ? -8.153 -0.631 -8.772 1.00 92.00 125 ARG A O 1
ATOM 961 N N . TRP A 1 126 ? -8.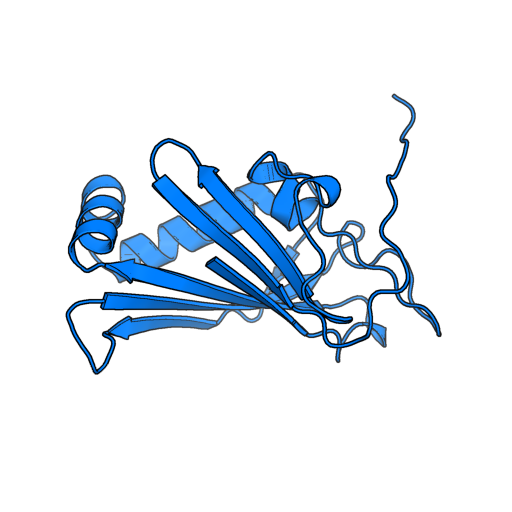112 -0.565 -6.539 1.00 91.81 126 TRP A N 1
ATOM 962 C CA . TRP A 1 126 ? -8.933 -1.739 -6.296 1.00 91.81 126 TRP A CA 1
ATOM 963 C C . TRP A 1 126 ? -10.063 -1.371 -5.337 1.00 91.81 126 TRP A C 1
ATOM 965 O O . TRP A 1 126 ? -9.859 -0.616 -4.382 1.00 91.81 126 TRP A O 1
ATOM 975 N N . GLU A 1 127 ? -11.250 -1.911 -5.580 1.00 91.00 127 GLU A N 1
ATOM 976 C CA . GLU A 1 127 ? -12.410 -1.789 -4.702 1.00 91.00 127 GLU A CA 1
ATOM 977 C C . GLU A 1 127 ? -13.057 -3.156 -4.516 1.00 91.00 127 GLU A C 1
ATOM 979 O O . GLU A 1 127 ? -13.237 -3.909 -5.473 1.00 91.00 127 GLU A O 1
ATOM 984 N N . GLY A 1 128 ? -13.429 -3.472 -3.281 1.00 88.12 128 GLY A N 1
ATOM 985 C CA . GLY A 1 128 ? -14.102 -4.719 -2.969 1.00 88.12 128 GLY A CA 1
ATOM 986 C C . GLY A 1 128 ? -14.287 -4.912 -1.475 1.00 88.12 128 GLY A C 1
ATOM 987 O O . GLY A 1 128 ? -14.402 -3.959 -0.705 1.00 88.12 128 GLY A O 1
ATOM 988 N N . GLU A 1 129 ? -14.318 -6.171 -1.063 1.00 85.44 129 GLU A N 1
ATOM 989 C CA . GLU A 1 129 ? -14.474 -6.570 0.328 1.00 85.44 129 GLU A CA 1
ATOM 990 C C . GLU A 1 129 ? -13.324 -7.501 0.712 1.00 85.44 129 GLU A C 1
ATOM 992 O O . GLU A 1 129 ? -13.046 -8.475 0.013 1.00 85.44 129 GLU A O 1
ATOM 997 N N . LEU A 1 130 ? -12.648 -7.198 1.821 1.00 79.00 130 LEU A N 1
ATOM 998 C CA . LEU A 1 130 ? -11.602 -8.043 2.387 1.00 79.00 130 LEU A CA 1
ATOM 999 C C . LEU A 1 130 ? -12.054 -8.502 3.773 1.00 79.00 130 LEU A C 1
ATOM 1001 O O . LEU A 1 130 ? -12.238 -7.681 4.666 1.00 79.00 130 LEU A O 1
ATOM 1005 N N . GLN A 1 131 ? -12.249 -9.811 3.948 1.00 78.25 131 GLN A N 1
ATOM 1006 C CA . GLN A 1 131 ? -12.687 -10.414 5.219 1.00 78.25 131 GLN A CA 1
ATOM 1007 C C . GLN A 1 131 ? -13.972 -9.782 5.803 1.00 78.25 131 GLN A C 1
ATOM 1009 O O . GLN A 1 131 ? -14.061 -9.554 7.008 1.00 78.25 131 GLN A O 1
ATOM 1014 N N . GLY A 1 132 ? -14.971 -9.475 4.969 1.00 74.38 132 GLY A N 1
ATOM 1015 C CA . GLY A 1 132 ? -16.211 -8.840 5.436 1.00 74.38 132 GLY A CA 1
ATOM 1016 C C . GLY A 1 132 ? -16.137 -7.318 5.576 1.00 74.38 132 GLY A C 1
ATOM 1017 O O . GLY A 1 132 ? -17.134 -6.692 5.931 1.00 74.38 132 GLY A O 1
ATOM 1018 N N . VAL A 1 133 ? -14.973 -6.707 5.322 1.00 74.00 133 VAL A N 1
ATOM 1019 C CA . VAL A 1 133 ? -14.761 -5.262 5.453 1.00 74.00 133 VAL A CA 1
ATOM 1020 C C . VAL A 1 133 ? -14.700 -4.622 4.064 1.00 74.00 133 VAL A C 1
ATOM 1022 O O . VAL A 1 133 ? -13.767 -4.911 3.307 1.00 74.00 133 VAL A O 1
ATOM 1025 N N . PRO A 1 134 ? -15.648 -3.728 3.717 1.00 80.06 134 PRO A N 1
ATOM 1026 C CA . PRO A 1 134 ? -15.568 -2.938 2.497 1.00 80.06 134 PRO A CA 1
ATOM 1027 C C . PRO A 1 134 ? -14.266 -2.140 2.464 1.00 80.06 134 PRO A C 1
ATOM 1029 O O . PRO A 1 134 ? -13.941 -1.405 3.401 1.00 80.06 134 PRO A O 1
ATOM 1032 N N . MET A 1 135 ? -13.509 -2.293 1.385 1.00 80.94 135 MET A N 1
ATOM 1033 C CA . MET A 1 135 ? -12.172 -1.746 1.272 1.00 80.94 135 MET A CA 1
ATOM 1034 C C . MET A 1 135 ? -11.912 -1.229 -0.140 1.00 80.94 135 MET A C 1
ATOM 1036 O O . MET A 1 135 ? -12.174 -1.881 -1.144 1.00 80.94 135 MET A O 1
ATOM 1040 N N . THR A 1 136 ? -11.324 -0.043 -0.190 1.00 87.38 136 THR A N 1
ATOM 1041 C CA . THR A 1 136 ? -10.669 0.500 -1.378 1.00 87.38 136 THR A CA 1
ATOM 1042 C C . THR A 1 136 ? -9.172 0.490 -1.124 1.00 87.38 136 THR A C 1
ATOM 1044 O O . THR A 1 136 ? -8.748 0.913 -0.043 1.00 87.38 136 THR A O 1
ATOM 1047 N N . ILE A 1 137 ? -8.377 0.056 -2.097 1.00 86.12 137 ILE A N 1
ATOM 1048 C CA . ILE A 1 137 ? -6.919 0.179 -2.092 1.00 86.12 137 ILE A CA 1
ATOM 1049 C C . ILE A 1 137 ? -6.520 1.043 -3.278 1.00 86.12 137 ILE A C 1
ATOM 1051 O O . ILE A 1 137 ? -6.820 0.712 -4.419 1.00 86.12 137 ILE A O 1
ATOM 1055 N N . VAL A 1 138 ? -5.836 2.148 -3.014 1.00 88.6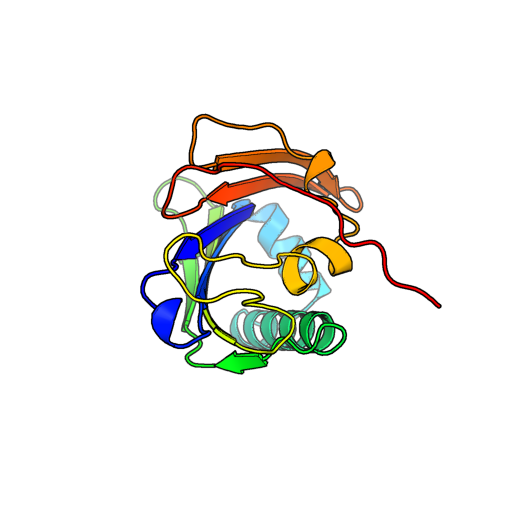9 138 VAL A N 1
ATOM 1056 C CA . VAL A 1 138 ? -5.248 2.993 -4.058 1.00 88.69 138 VAL A CA 1
ATOM 1057 C C . VAL A 1 138 ? -3.738 2.918 -3.923 1.00 88.69 138 VAL A C 1
ATOM 1059 O O . VAL A 1 138 ? -3.231 3.195 -2.845 1.00 88.69 138 VAL A O 1
ATOM 1062 N N . LEU A 1 139 ? -3.030 2.546 -4.982 1.00 87.25 139 LEU A N 1
ATOM 1063 C CA . LEU A 1 139 ? -1.573 2.588 -5.073 1.00 87.25 139 LEU A CA 1
ATOM 1064 C C . LEU A 1 139 ? -1.196 3.813 -5.896 1.00 87.25 139 LEU A C 1
ATOM 1066 O O . LEU A 1 139 ? -1.641 3.937 -7.034 1.00 87.25 139 LEU A O 1
ATOM 1070 N N . VAL A 1 140 ? -0.395 4.710 -5.335 1.00 87.62 140 VAL A N 1
ATOM 1071 C CA . VAL A 1 140 ? 0.049 5.945 -5.987 1.00 87.62 140 VAL A CA 1
ATOM 1072 C C . VAL A 1 140 ? 1.557 5.894 -6.162 1.00 87.62 140 VAL A C 1
ATOM 1074 O O . VAL A 1 140 ? 2.284 5.670 -5.195 1.00 87.62 140 VAL A O 1
ATOM 1077 N N . PHE A 1 141 ? 2.016 6.123 -7.386 1.00 84.81 141 PHE A N 1
ATOM 1078 C CA . PHE A 1 141 ? 3.421 6.098 -7.770 1.00 84.81 141 PHE A CA 1
ATOM 1079 C C . PHE A 1 141 ? 3.904 7.514 -8.112 1.00 84.81 141 PHE A C 1
ATOM 1081 O O . PHE A 1 141 ? 3.111 8.331 -8.576 1.00 84.81 141 PHE A O 1
ATOM 1088 N N . PRO A 1 142 ? 5.201 7.828 -7.955 1.00 81.75 142 PRO A N 1
ATOM 1089 C CA . PRO A 1 142 ? 5.743 9.145 -8.299 1.00 81.75 142 PRO A CA 1
ATOM 1090 C C . PRO A 1 142 ? 6.118 9.274 -9.781 1.00 81.75 142 PRO A C 1
ATOM 1092 O O . PRO A 1 142 ? 6.704 10.277 -10.185 1.00 81.75 142 PRO A O 1
ATOM 1095 N N . TRP A 1 143 ? 5.839 8.248 -10.587 1.00 83.38 143 TRP A N 1
ATOM 1096 C CA . TRP A 1 143 ? 6.086 8.226 -12.023 1.00 83.38 143 TRP A CA 1
ATOM 1097 C C . TRP A 1 143 ? 4.931 7.554 -12.765 1.00 83.38 143 TRP A C 1
ATOM 1099 O O . TRP A 1 143 ? 4.265 6.670 -12.215 1.00 83.38 143 TRP A O 1
ATOM 1109 N N . PRO A 1 144 ? 4.743 7.901 -14.050 1.00 86.12 144 PRO A N 1
ATOM 1110 C CA . PRO A 1 144 ? 3.868 7.164 -14.941 1.00 86.12 144 PRO A CA 1
ATOM 1111 C C . PRO A 1 144 ? 4.243 5.679 -15.005 1.00 86.12 144 PRO A C 1
ATOM 1113 O O . PRO A 1 144 ? 5.374 5.317 -15.335 1.00 86.12 144 PRO A O 1
ATOM 1116 N N . LEU A 1 145 ? 3.272 4.818 -14.734 1.00 84.50 145 LEU A N 1
ATOM 1117 C CA . LEU A 1 145 ? 3.356 3.380 -14.918 1.00 84.50 145 LEU A CA 1
ATOM 1118 C C . LEU A 1 145 ? 3.504 3.070 -16.410 1.00 84.50 145 LEU A C 1
ATOM 1120 O O . LEU A 1 145 ? 2.693 3.490 -17.235 1.00 84.50 145 LEU A O 1
ATOM 1124 N N . SER A 1 146 ? 4.560 2.335 -16.756 1.00 81.31 146 SER A N 1
ATOM 1125 C CA . SER A 1 146 ? 4.780 1.852 -18.123 1.00 81.31 146 SER A CA 1
ATOM 1126 C C . SER A 1 146 ? 4.066 0.523 -18.361 1.00 81.31 146 SER A C 1
ATOM 1128 O O . SER A 1 146 ? 3.361 0.375 -19.355 1.00 81.31 146 SER A O 1
ATOM 1130 N N . HIS A 1 147 ? 4.277 -0.443 -17.469 1.00 77.38 147 HIS A N 1
ATOM 1131 C CA . HIS A 1 147 ? 3.712 -1.784 -17.543 1.00 77.38 147 HIS A CA 1
ATOM 1132 C C . HIS A 1 147 ? 3.761 -2.445 -16.159 1.00 77.38 147 HIS A C 1
ATOM 1134 O O . HIS A 1 147 ? 4.615 -2.113 -15.337 1.00 77.38 147 HIS A O 1
ATOM 1140 N N . CYS A 1 148 ? 2.870 -3.406 -15.930 1.00 79.25 148 CYS A N 1
ATOM 1141 C CA . CYS A 1 148 ? 2.924 -4.340 -14.807 1.00 79.25 148 CYS A CA 1
ATOM 1142 C C . CYS A 1 148 ? 3.112 -5.744 -15.391 1.00 79.25 148 CYS A C 1
ATOM 1144 O O . CYS A 1 148 ? 2.518 -6.065 -16.422 1.00 79.25 148 CYS A O 1
ATOM 1146 N N . HIS A 1 149 ? 3.961 -6.570 -14.788 1.00 75.44 149 HIS A N 1
ATOM 1147 C CA . HIS A 1 149 ? 4.213 -7.924 -15.274 1.00 75.44 149 HIS A CA 1
ATOM 1148 C C . HIS A 1 149 ? 4.345 -8.906 -14.115 1.00 75.44 149 HIS A C 1
ATOM 1150 O O . HIS A 1 149 ? 4.646 -8.519 -12.989 1.00 75.44 149 HIS A O 1
ATOM 1156 N N . TYR A 1 150 ? 4.125 -10.182 -14.418 1.00 68.31 150 TYR A N 1
ATOM 1157 C CA . TYR A 1 150 ? 4.354 -11.269 -13.480 1.00 68.31 150 TYR A CA 1
ATOM 1158 C C . TYR A 1 150 ? 5.794 -11.744 -13.523 1.00 68.31 150 TYR A C 1
ATOM 1160 O O . TYR A 1 150 ? 6.399 -11.834 -14.594 1.00 68.31 150 TYR A O 1
ATOM 1168 N N . HIS A 1 151 ? 6.290 -12.158 -12.365 1.00 69.69 151 HIS A N 1
ATOM 1169 C CA . HIS A 1 151 ? 7.468 -13.000 -12.283 1.00 69.69 151 HIS A CA 1
ATOM 1170 C C . HIS A 1 151 ? 7.037 -14.471 -12.263 1.00 69.69 151 HIS A C 1
ATOM 1172 O O . HIS A 1 151 ? 6.127 -14.854 -11.532 1.00 69.69 151 HIS A O 1
ATOM 1178 N N . ILE A 1 152 ? 7.687 -15.299 -13.081 1.00 66.44 152 ILE A N 1
ATOM 1179 C CA . ILE A 1 152 ? 7.559 -16.758 -13.020 1.00 66.44 152 ILE A CA 1
ATOM 1180 C C . ILE A 1 152 ? 8.838 -17.279 -12.377 1.00 66.44 152 ILE A C 1
ATOM 1182 O O . ILE A 1 152 ? 9.920 -17.105 -12.937 1.00 66.44 152 ILE A O 1
ATOM 1186 N N . TRP A 1 153 ? 8.710 -17.934 -11.227 1.00 61.97 153 TRP A N 1
ATOM 1187 C CA . TRP A 1 153 ? 9.839 -18.515 -10.507 1.00 61.97 153 TRP A CA 1
ATOM 1188 C C . TRP A 1 153 ? 9.780 -20.048 -10.572 1.00 61.97 153 TRP A C 1
ATOM 1190 O O . TRP A 1 153 ? 8.705 -20.623 -10.373 1.00 61.97 153 TRP A O 1
ATOM 1200 N N . PRO A 1 154 ? 10.897 -20.733 -10.877 1.00 63.16 154 PRO A N 1
ATOM 1201 C CA . PRO A 1 154 ? 10.959 -22.187 -10.791 1.00 63.16 154 PRO A CA 1
ATOM 1202 C C . PRO A 1 154 ? 10.844 -22.643 -9.328 1.00 63.16 154 PRO A C 1
ATOM 1204 O O . PRO A 1 154 ? 11.318 -21.955 -8.425 1.00 63.16 154 PRO A O 1
ATOM 1207 N N . ARG A 1 155 ? 10.208 -23.800 -9.116 1.00 48.97 155 ARG A N 1
ATOM 1208 C CA . ARG A 1 155 ? 10.196 -24.499 -7.823 1.00 48.97 155 ARG A CA 1
ATOM 1209 C C . ARG A 1 155 ? 11.437 -25.359 -7.648 1.00 48.97 155 ARG A C 1
ATOM 1211 O O . ARG A 1 155 ? 11.875 -25.944 -8.665 1.00 48.97 155 ARG A O 1
#

Radius of gyration: 16.18 Å; Cα contacts (8 Å, |Δi|>4): 271; chains: 1; bounding box: 37×42×43 Å

Solvent-accessible surface area (backbone atoms only — not comparable to full-atom values): 8705 Å² total; per-residue (Å²): 67,40,34,39,45,39,57,90,40,38,92,76,46,30,34,38,42,33,40,39,40,73,32,47,48,65,56,44,48,56,55,36,68,76,68,30,95,44,72,68,52,33,54,52,51,53,50,51,57,50,50,65,52,14,49,86,36,48,36,47,77,44,82,73,46,78,47,80,42,72,46,95,75,62,71,26,38,37,42,38,40,36,29,40,36,29,35,81,43,30,42,72,39,74,66,102,70,63,37,70,50,55,54,41,68,31,46,79,70,75,46,58,76,86,71,37,47,74,61,72,54,35,28,38,37,35,77,53,69,58,94,89,40,82,42,44,42,35,43,36,46,83,51,70,66,88,80,86,82,85,84,88,77,87,133

Secondary structure (DSSP, 8-state):
-EEEEE-TTGGGTEEEEEEEEEEEHHHHHHHHHHH-SSHHHHHHHHHHHHHHHHHTTT-EEEEEEEEEEE-SSSSEEEEEEEEEEESTTTEEE-SSS-EE--HHHHGGGT--GGGPEE-SSSEEEEEEEETTEEEEEEEE-SS------------

Mean predicted aligned error: 6.69 Å

Nearest PDB structures (foldseek):
  2nyi-assembly1_A  TM=6.223E-01  e=2.589E+00  Galdieria sulphuraria
  2nyi-assembly1_B  TM=6.189E-01  e=3.316E+00  Galdieria sulphuraria
  3st6-assembly3_C  TM=4.230E-01  e=1.089E+00  Mycobacterium tuberculosis
  6sgb-assembly1_FU  TM=2.931E-01  e=6.241E-01  Trypanosoma brucei brucei
  2q3v-assembly1_A  TM=3.885E-01  e=5.787E+00  Arabidopsis thaliana